Protein AF-A0A3D2R7B2-F1 (afdb_monomer_lite)

Secondary structure (DSSP, 8-state):
-TT----------HHHHHHHHHHH--SSEEE---TT----HHHHHHHHHHHHH---SEEEEEE--EETTEE--SSGGGG-EEEEEEETTTEEE---SSS--EEESS-EEEEEEEE-

Sequence (116 aa):
FKNVSVFTRPFDNFSAQKNFGIDQVVHPWVLFFDPDEEVVPALKQEILQAVARGAHDGYYVRRQLYFMGKKIKYSGFQTDWVIRLGRKSACRYNGNFVHETMDVNGRTGKLKTRLP

pLDDT: mean 91.6, std 7.15, range [64.62, 97.81]

Foldseek 3Di:
DVPDDDDDDDDDADQVVVLVVLVPDPDQKAFDDDPPWDCDPVNVVQVVVCVVVVP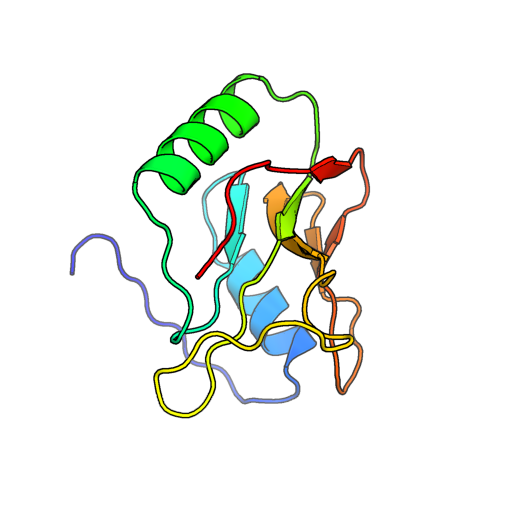KQWEWAFEFDDDPNHTDDDDPNRRDIATRMGGSVFWGFPPDRPPTGIGGNIGYYYDPDHID

Structure (mmCIF, N/CA/C/O backbone):
data_AF-A0A3D2R7B2-F1
#
_entry.id   AF-A0A3D2R7B2-F1
#
loop_
_atom_site.group_PDB
_atom_site.id
_atom_site.type_symbol
_atom_site.label_atom_id
_atom_site.label_alt_id
_atom_site.label_comp_id
_atom_site.label_asym_id
_atom_site.label_entity_id
_atom_site.label_seq_id
_atom_site.pdbx_PDB_ins_code
_atom_site.Cartn_x
_atom_site.Cartn_y
_atom_site.Cartn_z
_atom_site.occupancy
_atom_site.B_iso_or_equiv
_atom_site.auth_seq_id
_atom_site.auth_comp_id
_atom_site.auth_asym_id
_atom_site.auth_atom_id
_atom_site.pdbx_PDB_model_num
ATOM 1 N N . PHE A 1 1 ? -18.527 3.123 -15.564 1.00 78.00 1 PHE A N 1
ATOM 2 C CA . PHE A 1 1 ? -17.565 4.034 -14.908 1.00 78.00 1 PHE A CA 1
ATOM 3 C C . PHE A 1 1 ? -16.338 4.189 -15.799 1.00 78.00 1 PHE A C 1
ATOM 5 O O . PHE A 1 1 ? -15.808 3.175 -16.220 1.00 78.00 1 PHE A O 1
ATOM 12 N N . LYS A 1 2 ? -15.901 5.416 -16.122 1.00 89.94 2 LYS A N 1
ATOM 13 C CA . LYS A 1 2 ? -14.809 5.655 -17.095 1.00 89.94 2 LYS A CA 1
ATOM 14 C C . LYS A 1 2 ? -13.420 5.210 -16.603 1.00 89.94 2 LYS A C 1
ATOM 16 O O . LYS A 1 2 ? -12.583 4.851 -17.416 1.00 89.94 2 LYS A O 1
ATOM 21 N N . ASN A 1 3 ? -13.200 5.213 -15.286 1.00 93.00 3 ASN A N 1
ATOM 22 C CA . ASN A 1 3 ? -11.899 4.933 -14.660 1.00 93.00 3 ASN A CA 1
ATOM 23 C C . ASN A 1 3 ? -11.875 3.585 -13.916 1.00 93.00 3 ASN A C 1
ATOM 25 O O . ASN A 1 3 ? -11.113 3.423 -12.969 1.00 93.00 3 ASN A O 1
ATOM 29 N N . VAL A 1 4 ? -12.759 2.652 -14.279 1.00 94.69 4 VAL A N 1
ATOM 30 C CA . VAL A 1 4 ? -12.858 1.340 -13.627 1.00 94.69 4 VAL A CA 1
ATOM 31 C C . VAL A 1 4 ? -12.618 0.265 -14.670 1.00 94.69 4 VAL A C 1
ATOM 33 O O . VAL A 1 4 ? -13.325 0.212 -15.674 1.00 94.69 4 VAL A O 1
ATOM 36 N N . SER A 1 5 ? -11.656 -0.604 -14.384 1.00 94.88 5 SER A N 1
ATOM 37 C CA . SER A 1 5 ? -11.373 -1.808 -15.158 1.00 94.88 5 SER A CA 1
ATOM 38 C C . SER A 1 5 ? -11.607 -3.023 -14.273 1.00 94.88 5 SER A C 1
ATOM 40 O O . SER A 1 5 ? -11.205 -3.028 -13.110 1.00 94.88 5 SER A O 1
ATOM 42 N N . VAL A 1 6 ? -12.257 -4.047 -14.822 1.00 95.69 6 VAL A N 1
ATOM 43 C CA . VAL A 1 6 ? -12.532 -5.307 -14.124 1.00 95.69 6 VAL A CA 1
ATOM 44 C C . VAL A 1 6 ? -11.759 -6.413 -14.821 1.00 95.69 6 VAL A C 1
ATOM 46 O O . VAL A 1 6 ? -11.835 -6.553 -16.040 1.00 95.69 6 VAL A O 1
ATOM 49 N N . PHE A 1 7 ? -11.031 -7.203 -14.041 1.00 96.00 7 PHE A N 1
ATOM 50 C CA . PHE A 1 7 ? -10.246 -8.327 -14.533 1.00 96.00 7 PHE A CA 1
ATOM 51 C C . PHE A 1 7 ? -10.716 -9.608 -13.858 1.00 96.00 7 PHE A C 1
ATOM 53 O O . PHE A 1 7 ? -10.975 -9.621 -12.656 1.00 96.00 7 PHE A O 1
ATOM 60 N N . THR A 1 8 ? -10.795 -10.687 -14.631 1.00 96.75 8 THR A N 1
ATOM 61 C CA . THR A 1 8 ? -11.142 -12.019 -14.129 1.00 96.75 8 THR A CA 1
ATOM 62 C C . THR A 1 8 ? -9.978 -12.961 -14.385 1.00 96.75 8 THR A C 1
ATOM 64 O O . THR A 1 8 ? -9.395 -12.950 -15.467 1.00 96.75 8 THR A O 1
ATOM 67 N N . ARG A 1 9 ? -9.646 -13.779 -13.389 1.00 95.62 9 ARG A N 1
ATOM 68 C CA . ARG A 1 9 ? -8.674 -14.867 -13.497 1.00 95.62 9 ARG A CA 1
ATOM 69 C C . ARG A 1 9 ? -9.116 -16.033 -12.614 1.00 95.62 9 ARG A C 1
ATOM 71 O O . ARG A 1 9 ? -9.844 -15.793 -11.648 1.00 95.62 9 ARG A O 1
ATOM 78 N N . PRO A 1 10 ? -8.675 -17.267 -12.897 1.00 97.31 10 PRO A N 1
ATOM 79 C CA . PRO A 1 10 ? -8.794 -18.361 -11.944 1.00 97.31 10 PRO A CA 1
ATOM 80 C C . PRO A 1 10 ? -8.143 -17.980 -10.610 1.00 97.31 10 PRO A C 1
ATOM 82 O O . PRO A 1 10 ? -7.026 -17.456 -10.590 1.00 97.31 10 PRO A O 1
ATOM 85 N N . PHE A 1 11 ? -8.852 -18.218 -9.508 1.00 95.06 11 PHE A N 1
ATOM 86 C CA . PHE A 1 11 ? -8.320 -17.972 -8.173 1.00 95.06 11 PHE A CA 1
ATOM 87 C C . PHE A 1 11 ? -7.381 -19.108 -7.764 1.00 95.06 11 PHE A C 1
ATOM 89 O O . PHE A 1 11 ? -7.746 -20.279 -7.831 1.00 95.06 11 PHE A O 1
ATOM 96 N N . ASP A 1 12 ? -6.189 -18.742 -7.313 1.00 92.50 12 ASP A N 1
ATOM 97 C CA . ASP A 1 12 ? -5.181 -19.637 -6.751 1.00 92.50 12 ASP A CA 1
ATOM 98 C C . ASP A 1 12 ? -4.908 -19.295 -5.279 1.00 92.50 12 ASP A C 1
ATOM 100 O O . ASP A 1 12 ? -5.087 -20.140 -4.407 1.00 92.50 12 ASP A O 1
ATOM 104 N N . ASN A 1 13 ? -4.512 -18.056 -4.977 1.00 92.75 13 ASN A N 1
ATOM 105 C CA . ASN A 1 13 ? -4.338 -17.549 -3.618 1.00 92.75 13 ASN A CA 1
ATOM 106 C C . ASN A 1 13 ? -4.453 -16.012 -3.551 1.00 92.75 13 ASN A C 1
ATOM 108 O O . ASN A 1 13 ? -4.382 -15.312 -4.564 1.00 92.75 13 ASN A O 1
ATOM 112 N N . PHE A 1 14 ? -4.599 -15.474 -2.336 1.00 91.94 14 PHE A N 1
ATOM 113 C CA . PHE A 1 14 ? -4.781 -14.036 -2.102 1.00 91.94 14 PHE A CA 1
ATOM 114 C C . PHE A 1 14 ? -3.580 -13.189 -2.541 1.00 91.94 14 PHE A C 1
ATOM 116 O O . PHE A 1 14 ? -3.764 -12.159 -3.192 1.00 91.94 14 PHE A O 1
ATOM 123 N N . SER A 1 15 ? -2.355 -13.633 -2.249 1.00 93.44 15 SER A N 1
ATOM 124 C CA . SER A 1 15 ? -1.130 -12.919 -2.633 1.00 93.44 15 SER A CA 1
ATOM 125 C C . SER A 1 15 ? -0.999 -12.786 -4.152 1.00 93.44 15 SER A C 1
ATOM 127 O O . SER A 1 15 ? -0.767 -11.692 -4.665 1.00 93.44 15 SER A O 1
ATOM 129 N N . ALA A 1 16 ? -1.193 -13.882 -4.8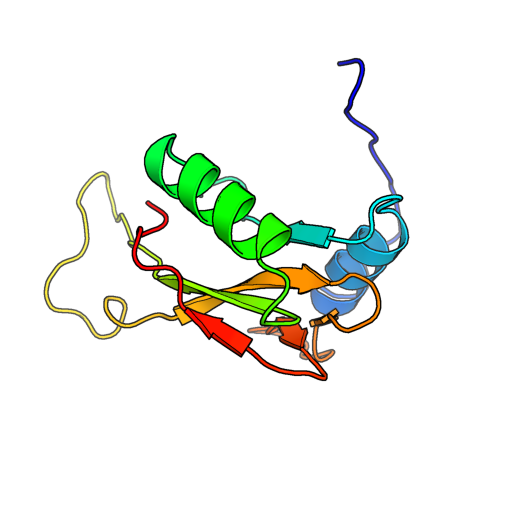86 1.00 94.56 16 ALA A N 1
ATOM 130 C CA . ALA A 1 16 ? -1.155 -13.921 -6.343 1.00 94.56 16 ALA A CA 1
ATOM 131 C C . ALA A 1 16 ? -2.285 -13.084 -6.954 1.00 94.56 16 ALA A C 1
ATOM 133 O O . ALA A 1 16 ? -2.047 -12.345 -7.908 1.00 94.56 16 ALA A O 1
ATOM 134 N N . GLN A 1 17 ? -3.481 -13.111 -6.359 1.00 94.88 17 GLN A N 1
ATOM 135 C CA . GLN A 1 17 ? -4.597 -12.270 -6.789 1.00 94.88 17 GLN A CA 1
ATOM 136 C C . GLN A 1 17 ? -4.275 -10.773 -6.657 1.00 94.88 17 GLN A C 1
ATOM 138 O O . GLN A 1 17 ? -4.522 -10.000 -7.586 1.00 94.88 17 GLN A O 1
ATOM 143 N N . LYS A 1 18 ? -3.696 -10.354 -5.526 1.00 94.69 18 LYS A N 1
ATOM 144 C CA . LYS A 1 18 ? -3.318 -8.953 -5.293 1.00 94.69 18 LYS A CA 1
ATOM 145 C C . LYS A 1 18 ? -2.136 -8.528 -6.165 1.00 94.69 18 LYS A C 1
ATOM 147 O O . LYS A 1 18 ? -2.167 -7.438 -6.733 1.00 94.69 18 LYS A O 1
ATOM 152 N N . ASN A 1 19 ? -1.138 -9.395 -6.340 1.00 95.94 19 ASN A N 1
ATOM 153 C CA . ASN A 1 19 ? -0.005 -9.153 -7.236 1.00 95.94 19 ASN A CA 1
ATOM 154 C C . ASN A 1 19 ? -0.445 -9.023 -8.699 1.00 95.94 19 ASN A C 1
ATOM 156 O O . ASN A 1 19 ? -0.029 -8.083 -9.371 1.00 95.94 19 ASN A O 1
ATOM 160 N N . PHE A 1 20 ? -1.364 -9.873 -9.162 1.00 96.69 20 PHE A N 1
ATOM 161 C CA . PHE A 1 20 ? -1.966 -9.726 -10.485 1.00 96.69 20 PHE A CA 1
ATOM 162 C C . PHE A 1 20 ? -2.642 -8.357 -10.645 1.00 96.69 20 PHE A C 1
ATOM 164 O O . PHE A 1 20 ? -2.453 -7.696 -11.664 1.00 96.69 20 PHE A O 1
ATOM 171 N N . GLY A 1 21 ? -3.380 -7.901 -9.625 1.00 96.06 21 GLY A N 1
ATOM 172 C CA . GLY A 1 21 ? -3.967 -6.560 -9.598 1.00 96.06 21 GLY A CA 1
ATOM 173 C C . GLY A 1 21 ? -2.920 -5.447 -9.701 1.00 96.06 21 GLY A C 1
ATOM 174 O O . GLY A 1 21 ? -3.085 -4.535 -10.509 1.00 96.06 21 GLY A O 1
ATOM 175 N N . ILE A 1 22 ? -1.818 -5.548 -8.947 1.00 96.50 22 ILE A N 1
ATOM 176 C CA . ILE A 1 22 ? -0.677 -4.619 -9.030 1.00 96.50 22 ILE A CA 1
ATOM 177 C C . ILE A 1 22 ? -0.120 -4.565 -10.460 1.00 96.50 22 ILE A C 1
ATOM 179 O O . ILE A 1 22 ? 0.159 -3.477 -10.970 1.00 96.50 22 ILE A O 1
ATOM 183 N N . ASP A 1 23 ? 0.006 -5.709 -11.132 1.00 96.38 23 ASP A N 1
ATOM 184 C CA . ASP A 1 23 ? 0.545 -5.782 -12.492 1.00 96.38 23 ASP A CA 1
ATOM 185 C C . ASP A 1 23 ? -0.335 -5.065 -13.522 1.00 96.38 23 ASP A C 1
ATOM 187 O O . ASP A 1 23 ? 0.206 -4.447 -14.445 1.00 96.38 23 ASP A O 1
ATOM 191 N N . GLN A 1 24 ? -1.656 -5.030 -13.311 1.00 96.62 24 GLN A N 1
ATOM 192 C CA . GLN A 1 24 ? -2.593 -4.299 -14.174 1.00 96.62 24 GLN A CA 1
ATOM 193 C C . GLN A 1 24 ? -2.553 -2.773 -13.985 1.00 96.62 24 GLN A C 1
ATOM 195 O O . GLN A 1 24 ? -3.048 -2.033 -14.836 1.00 96.62 24 GLN A O 1
ATOM 200 N N . VAL A 1 25 ? -1.978 -2.262 -12.890 1.00 95.69 25 VAL A N 1
ATOM 201 C CA . VAL A 1 25 ? -1.940 -0.813 -12.633 1.00 95.69 25 VAL A CA 1
ATOM 202 C C . VAL A 1 25 ? -1.006 -0.125 -13.627 1.00 95.69 25 VAL A C 1
ATOM 204 O O . VAL A 1 25 ? 0.181 -0.421 -13.684 1.00 95.69 25 VAL A O 1
ATOM 207 N N . VAL A 1 26 ? -1.504 0.841 -14.396 1.00 94.69 26 VAL A N 1
ATOM 208 C CA . VAL A 1 26 ? -0.686 1.570 -15.390 1.00 94.69 26 VAL A CA 1
ATOM 209 C C . VAL A 1 26 ? 0.134 2.716 -14.789 1.00 94.69 26 VAL A C 1
ATOM 211 O O . VAL A 1 26 ? 1.028 3.255 -15.437 1.00 94.69 26 VAL A O 1
ATOM 214 N N . HIS A 1 27 ? -0.163 3.102 -13.549 1.00 95.56 27 HIS A N 1
ATOM 215 C CA . HIS A 1 27 ? 0.490 4.214 -12.869 1.00 95.56 27 HIS A CA 1
ATOM 216 C C . HIS A 1 27 ? 1.686 3.762 -12.009 1.00 95.56 27 HIS A C 1
ATOM 218 O O . HIS A 1 27 ? 1.737 2.614 -11.566 1.00 95.56 27 HIS A O 1
ATOM 224 N N . PRO A 1 28 ? 2.643 4.666 -11.712 1.00 96.38 28 PRO A N 1
ATOM 225 C CA . PRO A 1 28 ? 3.817 4.331 -10.901 1.00 96.38 28 PRO A CA 1
ATOM 226 C C . PRO A 1 28 ? 3.499 3.980 -9.446 1.00 96.38 28 PRO A C 1
ATOM 228 O O . PRO A 1 28 ? 4.315 3.352 -8.777 1.00 96.38 28 PRO A O 1
ATOM 231 N N . TRP A 1 29 ? 2.345 4.415 -8.946 1.00 97.25 29 TRP A N 1
ATOM 232 C CA . TRP A 1 29 ? 1.909 4.218 -7.571 1.00 97.25 29 TRP A CA 1
ATOM 233 C C . TRP A 1 29 ? 0.677 3.330 -7.534 1.00 97.25 29 TRP A C 1
ATOM 235 O O . TRP A 1 29 ? -0.264 3.532 -8.301 1.00 97.25 29 TRP A O 1
ATOM 245 N N . VAL A 1 30 ? 0.689 2.381 -6.606 1.00 97.00 30 VAL A N 1
ATOM 246 C CA . VAL A 1 30 ? -0.438 1.512 -6.296 1.00 97.00 30 VAL A CA 1
ATOM 247 C C . VAL A 1 30 ? -0.955 1.864 -4.918 1.00 97.00 30 VAL A C 1
ATOM 249 O O . VAL A 1 30 ? -0.193 1.955 -3.955 1.00 97.00 30 VAL A O 1
ATOM 252 N N . LEU A 1 31 ? -2.265 2.045 -4.854 1.00 95.19 31 LEU A N 1
ATOM 253 C CA . LEU A 1 31 ? -3.017 2.252 -3.636 1.00 95.19 31 LEU A CA 1
ATOM 254 C C . LEU A 1 31 ? -3.982 1.075 -3.500 1.00 95.19 31 LEU A C 1
ATOM 256 O O . LEU A 1 31 ? -4.790 0.842 -4.397 1.00 95.19 31 LEU A O 1
ATOM 260 N N . PHE A 1 32 ? -3.854 0.314 -2.421 1.00 93.88 32 PHE A N 1
ATOM 261 C CA . PHE A 1 32 ? -4.667 -0.865 -2.144 1.00 93.88 32 PHE A CA 1
ATOM 262 C C . PHE A 1 32 ? -5.461 -0.626 -0.867 1.00 93.88 32 PHE A C 1
ATOM 264 O O . PHE A 1 32 ? -4.853 -0.263 0.134 1.00 93.88 32 PHE A O 1
ATOM 271 N N . PHE A 1 33 ? -6.770 -0.866 -0.895 1.00 89.31 33 PHE A N 1
ATOM 272 C CA . PHE A 1 33 ? -7.662 -0.828 0.263 1.00 89.31 33 PHE A CA 1
ATOM 273 C C . PHE A 1 33 ? -8.694 -1.941 0.150 1.00 89.31 33 PHE A C 1
ATOM 275 O O . PHE A 1 33 ? -9.077 -2.317 -0.963 1.00 89.31 33 PHE A O 1
ATOM 282 N N . ASP A 1 34 ? -9.119 -2.455 1.296 1.00 87.88 34 ASP A N 1
ATOM 283 C CA . ASP A 1 34 ? -10.188 -3.443 1.357 1.00 87.88 34 ASP A CA 1
ATOM 284 C C . ASP A 1 34 ? -11.560 -2.755 1.141 1.00 87.88 34 ASP A C 1
ATOM 286 O O . ASP A 1 34 ? -11.680 -1.542 1.335 1.00 87.88 34 ASP A O 1
ATOM 290 N N . PRO A 1 35 ? -12.604 -3.471 0.675 1.00 87.19 35 PRO A N 1
ATOM 291 C CA . PRO A 1 35 ? -13.898 -2.860 0.335 1.00 87.19 35 PRO A CA 1
ATOM 292 C C . PRO A 1 35 ? -14.631 -2.183 1.504 1.00 87.19 35 PRO A C 1
ATOM 294 O O . PRO A 1 35 ? -15.573 -1.428 1.277 1.00 87.19 35 PRO A O 1
ATOM 297 N N . ASP A 1 36 ? -14.235 -2.490 2.735 1.00 86.62 36 ASP A N 1
ATOM 298 C CA . ASP A 1 36 ? -14.738 -1.926 3.984 1.00 86.62 36 ASP A CA 1
ATOM 299 C C . ASP A 1 36 ? -13.887 -0.758 4.521 1.00 86.62 36 ASP A C 1
ATOM 301 O O . ASP A 1 36 ? -14.227 -0.194 5.558 1.00 86.62 36 ASP A O 1
ATOM 305 N N . GLU A 1 37 ? -12.825 -0.357 3.814 1.00 90.06 37 GLU A N 1
ATOM 306 C CA . GLU A 1 37 ? -11.950 0.767 4.169 1.00 90.06 37 GLU A CA 1
ATOM 307 C C . GLU A 1 37 ? -12.262 2.019 3.316 1.00 90.06 37 GLU A C 1
ATOM 309 O O . GLU A 1 37 ? -12.538 1.931 2.117 1.00 90.06 37 GLU A O 1
ATOM 314 N N . GLU A 1 38 ? -12.156 3.223 3.900 1.00 90.75 38 GLU A N 1
ATOM 315 C CA . GLU A 1 38 ? -12.449 4.487 3.193 1.00 90.75 38 GLU A CA 1
ATOM 316 C C . GLU A 1 38 ? -11.279 5.486 3.202 1.00 90.75 38 GLU A C 1
ATOM 318 O O . GLU A 1 38 ? -10.765 5.895 4.245 1.00 90.75 38 GLU A O 1
ATOM 323 N N . VAL A 1 39 ? -10.910 6.005 2.025 1.00 93.19 39 VAL A N 1
ATOM 324 C CA . VAL A 1 39 ? -9.933 7.102 1.914 1.00 93.19 39 VAL A CA 1
ATOM 325 C C . VAL A 1 39 ? -10.589 8.448 2.206 1.00 93.19 39 VAL A C 1
ATOM 327 O O . VAL A 1 39 ? -11.015 9.170 1.303 1.00 93.19 39 VAL A O 1
ATOM 330 N N . VAL A 1 40 ? -10.602 8.824 3.482 1.00 95.06 40 VAL A N 1
ATOM 331 C CA . VAL A 1 40 ? -11.127 10.124 3.918 1.00 95.06 40 VAL A CA 1
ATOM 332 C C . VAL A 1 40 ? -10.387 11.302 3.257 1.00 95.06 40 VAL A C 1
ATOM 334 O O . VAL A 1 40 ? -9.190 11.195 2.961 1.00 95.06 40 VAL A O 1
ATOM 337 N N . PRO A 1 41 ? -11.034 12.473 3.074 1.00 96.75 41 PRO A N 1
ATOM 338 C CA . PRO A 1 41 ? -10.428 13.618 2.387 1.00 96.75 41 PRO A CA 1
ATOM 339 C C . PRO A 1 41 ? -9.061 14.045 2.940 1.00 96.75 41 PRO A C 1
ATOM 341 O O . PRO A 1 41 ? -8.161 14.374 2.168 1.00 96.75 41 PRO A O 1
ATOM 344 N N . ALA A 1 42 ? -8.876 13.987 4.263 1.00 96.69 42 ALA A N 1
ATOM 345 C CA . ALA A 1 42 ? -7.596 14.290 4.903 1.00 96.69 42 ALA A CA 1
ATOM 346 C C . ALA A 1 42 ? -6.488 13.297 4.500 1.00 96.69 42 ALA A C 1
ATOM 348 O O . ALA A 1 42 ? -5.380 13.714 4.166 1.00 96.69 42 ALA A O 1
ATOM 349 N N . LEU A 1 43 ? -6.805 11.998 4.450 1.00 96.19 43 LEU A N 1
ATOM 350 C CA . LEU A 1 43 ? -5.865 10.951 4.047 1.00 96.19 43 LEU A CA 1
ATOM 351 C C . LEU A 1 43 ? -5.508 11.087 2.565 1.00 96.19 43 LEU A C 1
ATOM 353 O O . LEU A 1 43 ? -4.343 10.960 2.200 1.00 96.19 43 LEU A O 1
ATOM 357 N N . LYS A 1 44 ? -6.484 11.424 1.713 1.00 96.62 44 LYS A N 1
ATOM 358 C CA . LYS A 1 44 ? -6.243 11.718 0.295 1.00 96.62 44 LYS A CA 1
ATOM 359 C C . LYS A 1 44 ? -5.220 12.843 0.114 1.00 96.62 44 LYS A C 1
ATOM 361 O O . LYS A 1 44 ? -4.280 12.683 -0.660 1.00 96.62 44 LYS A O 1
ATOM 366 N N . GLN A 1 45 ? -5.397 13.971 0.805 1.00 97.81 45 GLN A N 1
ATOM 367 C CA . GLN A 1 45 ? -4.464 15.101 0.709 1.00 97.81 45 GLN A CA 1
ATOM 368 C C . GLN A 1 45 ? -3.061 14.709 1.173 1.00 97.81 45 GLN A C 1
ATOM 370 O O . GLN A 1 45 ? -2.075 15.028 0.510 1.00 97.81 45 GLN A O 1
ATOM 375 N N . GLU A 1 46 ? -2.974 13.960 2.270 1.00 97.50 46 GLU A N 1
ATOM 376 C CA . GLU A 1 46 ? -1.700 13.476 2.788 1.00 97.50 46 GLU A CA 1
ATOM 377 C C . GLU A 1 46 ? -0.994 12.521 1.810 1.00 97.50 46 GLU A C 1
ATOM 379 O O . GLU A 1 46 ? 0.206 12.662 1.577 1.00 97.50 46 GLU A O 1
ATOM 384 N N . ILE A 1 47 ? -1.732 11.601 1.177 1.00 97.00 47 ILE A N 1
ATOM 385 C CA . ILE A 1 47 ? -1.206 10.702 0.137 1.00 97.00 47 ILE A CA 1
ATOM 386 C C . ILE A 1 47 ? -0.637 11.504 -1.035 1.00 97.00 47 ILE A C 1
ATOM 388 O O . ILE A 1 47 ? 0.487 11.248 -1.463 1.00 97.00 47 ILE A O 1
ATOM 392 N N . LEU A 1 48 ? -1.383 12.490 -1.543 1.00 97.38 48 LEU A N 1
ATOM 393 C CA . LEU A 1 48 ? -0.939 13.306 -2.676 1.00 97.38 48 LEU A CA 1
ATOM 394 C C . LEU A 1 48 ? 0.349 14.075 -2.350 1.00 97.38 48 LEU A C 1
ATOM 396 O O . LEU A 1 48 ? 1.274 14.092 -3.160 1.00 97.38 48 LEU A O 1
ATOM 400 N N . GLN A 1 49 ? 0.446 14.650 -1.149 1.00 97.31 49 GLN A N 1
ATOM 401 C CA . GLN A 1 49 ? 1.658 15.333 -0.684 1.00 97.31 49 GLN A CA 1
ATOM 402 C C . GLN A 1 49 ? 2.842 14.370 -0.527 1.00 97.31 49 GLN A C 1
ATOM 404 O O . GLN A 1 49 ? 3.963 14.692 -0.925 1.00 97.31 49 GLN A O 1
ATOM 409 N N . ALA A 1 50 ? 2.605 13.182 0.032 1.00 96.38 50 ALA A N 1
ATOM 410 C CA . ALA A 1 50 ? 3.629 12.161 0.222 1.00 96.38 50 ALA A CA 1
ATOM 411 C C . ALA A 1 50 ? 4.206 11.682 -1.121 1.00 96.38 50 ALA A C 1
ATOM 413 O O . ALA A 1 50 ? 5.426 11.661 -1.298 1.00 96.38 50 ALA A O 1
ATOM 414 N N . VAL A 1 51 ? 3.327 11.391 -2.085 1.00 96.25 51 VAL A N 1
ATOM 415 C CA . VAL A 1 51 ? 3.696 11.004 -3.452 1.00 96.25 51 VAL A CA 1
ATOM 416 C C . VAL A 1 51 ? 4.482 12.113 -4.150 1.00 96.25 51 VAL A C 1
ATOM 418 O O . VAL A 1 51 ? 5.524 11.830 -4.738 1.00 96.25 51 VAL A O 1
ATOM 421 N N . ALA A 1 52 ? 4.029 13.368 -4.051 1.00 96.06 52 ALA A N 1
ATOM 422 C CA . ALA A 1 52 ? 4.707 14.512 -4.663 1.00 96.06 52 ALA A CA 1
ATOM 423 C C . ALA A 1 52 ? 6.107 14.753 -4.075 1.00 96.06 52 ALA A C 1
ATOM 425 O O . ALA A 1 52 ? 7.032 15.102 -4.803 1.00 96.06 52 ALA A O 1
ATOM 426 N N . ARG A 1 53 ? 6.285 14.529 -2.765 1.00 95.38 53 ARG A N 1
ATOM 427 C CA . ARG A 1 53 ? 7.592 14.645 -2.105 1.00 95.38 53 ARG A CA 1
ATOM 428 C C . ARG A 1 53 ? 8.573 13.558 -2.554 1.00 95.38 53 ARG A C 1
ATOM 430 O O . ARG A 1 53 ? 9.775 13.802 -2.557 1.00 95.38 53 ARG A O 1
ATOM 437 N N . GLY A 1 54 ? 8.084 12.355 -2.863 1.00 91.88 54 GLY A N 1
ATOM 438 C CA . GLY A 1 54 ? 8.895 11.264 -3.416 1.00 91.88 54 GLY A CA 1
ATOM 439 C C . GLY A 1 54 ? 10.012 10.741 -2.501 1.00 91.88 54 GLY A C 1
ATOM 440 O O . GLY A 1 54 ? 10.960 10.142 -2.994 1.00 91.88 54 GLY A O 1
ATOM 441 N N . ALA A 1 55 ? 9.922 10.965 -1.184 1.00 93.56 55 ALA A N 1
ATOM 442 C CA . ALA A 1 55 ? 10.975 10.604 -0.224 1.00 93.56 55 ALA A CA 1
ATOM 443 C C . ALA A 1 55 ? 11.031 9.103 0.127 1.00 93.56 55 ALA A C 1
ATOM 445 O O . ALA A 1 55 ? 12.035 8.631 0.666 1.00 93.56 55 ALA A O 1
ATOM 446 N N . HIS A 1 56 ? 9.947 8.377 -0.145 1.00 97.31 56 HIS A N 1
ATOM 447 C CA . HIS A 1 56 ? 9.784 6.960 0.164 1.00 97.31 56 HIS A CA 1
ATOM 448 C C . HIS A 1 56 ? 9.212 6.219 -1.051 1.00 97.31 56 HIS A C 1
ATOM 450 O O . HIS A 1 56 ? 8.658 6.833 -1.963 1.00 97.31 56 HIS A O 1
ATOM 456 N N . ASP A 1 57 ? 9.329 4.898 -1.035 1.00 97.56 57 ASP A N 1
ATOM 457 C CA . ASP A 1 57 ? 8.817 3.961 -2.036 1.00 97.56 57 ASP A CA 1
ATOM 458 C C . ASP A 1 57 ? 7.530 3.270 -1.572 1.00 97.56 57 ASP A C 1
ATOM 460 O O . ASP A 1 57 ? 6.838 2.635 -2.364 1.00 97.56 57 ASP A O 1
ATOM 464 N N . GLY A 1 58 ? 7.172 3.424 -0.297 1.00 97.38 58 GLY A N 1
ATOM 465 C CA . GLY A 1 58 ? 5.909 2.956 0.254 1.00 97.38 58 GLY A CA 1
ATOM 466 C C . GLY A 1 58 ? 5.558 3.628 1.570 1.00 97.38 58 GLY A C 1
ATOM 467 O O . GLY A 1 58 ? 6.409 4.223 2.234 1.00 97.38 58 GLY A O 1
ATOM 468 N N . TYR A 1 59 ? 4.287 3.554 1.943 1.00 97.31 59 TYR A N 1
ATOM 469 C CA . TYR A 1 59 ? 3.765 4.218 3.124 1.00 97.31 59 TYR A CA 1
ATOM 470 C C . TYR A 1 59 ? 2.830 3.309 3.910 1.00 97.31 59 TYR A C 1
ATOM 472 O O . TYR A 1 59 ? 1.853 2.765 3.385 1.00 97.31 59 TYR A O 1
ATOM 480 N N . TYR A 1 60 ? 3.119 3.212 5.203 1.00 96.19 60 TYR A N 1
ATOM 481 C CA . TYR A 1 60 ? 2.216 2.628 6.173 1.00 96.19 60 TYR A CA 1
ATOM 482 C C . TYR A 1 60 ? 1.072 3.588 6.479 1.00 96.19 60 TYR A C 1
ATOM 484 O O . TYR A 1 60 ? 1.284 4.779 6.725 1.00 96.19 60 TYR A O 1
ATOM 492 N N . VAL A 1 61 ? -0.129 3.032 6.553 1.00 94.50 61 VAL A N 1
ATOM 493 C CA . VAL A 1 61 ? -1.335 3.703 7.021 1.00 94.50 61 VAL A CA 1
ATOM 494 C C . VAL A 1 61 ? -1.850 2.941 8.231 1.00 94.50 61 VAL A C 1
ATOM 496 O O . VAL A 1 61 ? -1.819 1.710 8.277 1.00 94.50 61 VAL A O 1
ATOM 499 N N . ARG A 1 62 ? -2.270 3.681 9.254 1.00 91.81 62 ARG A N 1
ATOM 500 C CA . ARG A 1 62 ? -2.778 3.089 10.489 1.00 91.81 62 ARG A CA 1
ATOM 501 C C . ARG A 1 62 ? -4.274 2.848 10.369 1.00 91.81 62 ARG A C 1
ATOM 503 O O . ARG A 1 62 ? -5.024 3.819 10.232 1.00 91.81 62 ARG A O 1
ATOM 510 N N . ARG A 1 63 ? -4.689 1.588 10.485 1.00 89.38 63 ARG A N 1
ATOM 511 C CA . ARG A 1 63 ? -6.100 1.188 10.426 1.00 89.38 63 ARG A CA 1
ATOM 512 C C . ARG A 1 63 ? -6.855 1.599 11.687 1.00 89.38 63 ARG A C 1
ATOM 514 O O . ARG A 1 63 ? -6.278 1.769 12.771 1.00 89.38 63 ARG A O 1
ATOM 521 N N . GLN A 1 64 ? -8.154 1.791 11.545 1.00 88.75 64 GLN A N 1
ATOM 522 C CA . GLN A 1 64 ? -9.110 1.795 12.638 1.00 88.75 64 GLN A CA 1
ATOM 523 C C . GLN A 1 64 ? -10.009 0.590 12.426 1.00 88.75 64 GLN A C 1
ATOM 525 O O . GLN A 1 64 ? -10.481 0.365 11.326 1.00 88.75 64 GLN A O 1
ATOM 530 N N . LEU A 1 65 ? -10.230 -0.195 13.475 1.00 87.06 65 LEU A N 1
ATOM 531 C CA . LEU A 1 65 ? -11.187 -1.286 13.393 1.00 87.06 65 LEU A CA 1
ATOM 532 C C . LEU A 1 65 ? -12.516 -0.844 13.988 1.00 87.06 65 LEU A C 1
ATOM 534 O O . LEU A 1 65 ? -12.575 -0.317 15.109 1.00 87.06 65 LEU A O 1
ATOM 538 N N . TYR A 1 66 ? -13.575 -1.126 13.244 1.00 86.75 66 TYR A N 1
ATOM 539 C CA . TYR A 1 66 ? -14.952 -0.973 13.670 1.00 86.75 66 TYR A CA 1
ATOM 540 C C . TYR A 1 66 ? -15.589 -2.353 13.788 1.00 86.75 66 TYR A C 1
ATOM 542 O O . TYR A 1 66 ? -15.507 -3.175 12.885 1.00 86.75 66 TYR A O 1
ATOM 550 N N . PHE A 1 67 ? -16.239 -2.609 14.918 1.00 85.94 67 PHE A N 1
ATOM 551 C CA . PHE A 1 67 ? -17.010 -3.823 15.145 1.00 85.94 67 PHE A CA 1
ATOM 552 C C . PHE A 1 67 ? -18.411 -3.434 15.597 1.00 85.94 67 PHE A C 1
ATOM 554 O O . PHE A 1 67 ? -18.573 -2.658 16.540 1.00 85.94 67 PHE A O 1
ATOM 561 N N . MET A 1 68 ? -19.425 -3.925 14.880 1.00 88.38 68 MET A N 1
ATOM 562 C CA . MET A 1 68 ? -20.837 -3.592 15.114 1.00 88.38 68 MET A CA 1
ATOM 563 C C . MET A 1 68 ? -21.087 -2.071 15.209 1.00 88.38 68 MET A C 1
ATOM 565 O O . MET A 1 68 ? -21.736 -1.584 16.134 1.00 88.38 68 MET A O 1
ATOM 569 N N . GLY A 1 69 ? -20.501 -1.300 14.283 1.00 85.38 69 GLY A N 1
ATOM 570 C CA . GLY A 1 69 ? -20.639 0.163 14.221 1.00 85.38 69 GLY A CA 1
ATOM 571 C C . GLY A 1 69 ? -19.882 0.935 15.309 1.00 85.38 69 GLY A C 1
ATOM 572 O O . GLY A 1 69 ? -19.927 2.164 15.342 1.00 85.38 69 GLY A O 1
ATOM 573 N N . LYS A 1 70 ? -19.158 0.249 16.199 1.00 87.94 70 LYS A N 1
ATOM 574 C CA . LYS A 1 70 ? -18.360 0.877 17.251 1.00 87.94 70 LYS A CA 1
ATOM 575 C C . LYS A 1 70 ? -16.883 0.713 16.958 1.00 87.94 70 LYS A C 1
ATOM 577 O O . LYS A 1 70 ? -16.390 -0.384 16.710 1.00 87.94 70 LYS A O 1
ATOM 582 N N . LYS A 1 71 ? -16.156 1.821 17.058 1.00 87.69 71 LYS A N 1
ATOM 583 C CA . LYS A 1 71 ? -14.698 1.797 17.019 1.00 87.69 71 LYS A CA 1
ATOM 584 C C . LYS A 1 71 ? -14.169 0.988 18.197 1.00 87.69 71 LYS A C 1
ATOM 586 O O . LYS A 1 71 ? -14.462 1.323 19.348 1.00 87.69 71 LYS A O 1
ATOM 591 N N . ILE A 1 72 ? -13.341 -0.010 17.914 1.00 86.75 72 ILE A N 1
ATOM 592 C CA . ILE A 1 72 ? -12.640 -0.753 18.957 1.00 86.75 72 ILE A CA 1
ATOM 593 C C . ILE A 1 72 ? -11.570 0.161 19.562 1.00 86.75 72 ILE A C 1
ATOM 595 O O . ILE A 1 72 ? -10.705 0.701 18.867 1.00 86.75 72 ILE A O 1
ATOM 599 N N . LYS A 1 73 ? -11.642 0.346 20.880 1.00 80.56 73 LYS A N 1
ATOM 600 C CA . LYS A 1 73 ? -10.678 1.100 21.685 1.00 80.56 73 LYS A CA 1
ATOM 601 C C . LYS A 1 73 ? -10.109 0.148 22.740 1.00 80.56 73 LYS A C 1
ATOM 603 O O . LYS A 1 73 ? -10.836 -0.692 23.254 1.00 80.56 73 LYS A O 1
ATOM 608 N N . TYR A 1 74 ? -8.827 0.284 23.053 1.00 79.25 74 TYR A N 1
ATOM 609 C CA . TYR A 1 74 ? -8.094 -0.504 24.061 1.00 79.25 74 TYR A CA 1
ATOM 610 C C . TYR A 1 74 ? -7.910 -2.012 23.760 1.00 79.25 74 TYR A C 1
ATOM 612 O O . TYR A 1 74 ? -7.861 -2.822 24.674 1.00 79.25 74 TYR A O 1
ATOM 620 N N . SER A 1 75 ? -7.740 -2.393 22.486 1.00 74.69 75 SER A N 1
ATOM 621 C CA . SER A 1 75 ? -7.306 -3.734 22.047 1.00 74.69 75 SER A CA 1
ATOM 622 C C . SER A 1 75 ? -5.927 -3.726 21.361 1.00 74.69 75 SER A C 1
ATOM 624 O O . SER A 1 75 ? -5.424 -2.665 20.971 1.00 74.69 75 SER A O 1
ATOM 626 N N . GLY A 1 76 ? -5.344 -4.912 21.139 1.00 71.00 76 GLY A N 1
ATOM 627 C CA . GLY A 1 76 ? -4.116 -5.088 20.344 1.00 71.00 76 GLY A CA 1
ATOM 628 C C . GLY A 1 76 ? -4.243 -4.654 18.875 1.00 71.00 76 GLY A C 1
ATOM 629 O O . GLY A 1 76 ? -3.241 -4.399 18.217 1.00 71.00 76 GLY A O 1
ATOM 630 N N . PHE A 1 77 ? -5.467 -4.470 18.373 1.00 65.06 77 PHE A N 1
ATOM 631 C CA . PHE A 1 77 ? -5.735 -4.066 16.989 1.00 65.06 77 PHE A CA 1
ATOM 632 C C . PHE A 1 77 ? -5.580 -2.555 16.731 1.00 65.06 77 PHE A C 1
ATOM 634 O O . PHE A 1 77 ? -5.726 -2.087 15.608 1.00 65.06 77 PHE A O 1
ATOM 641 N N . GLN A 1 78 ? -5.292 -1.743 17.751 1.00 64.62 78 GLN A N 1
ATOM 642 C CA . GLN A 1 78 ? -5.256 -0.277 17.603 1.00 64.62 78 GLN A CA 1
ATOM 643 C C . GLN A 1 78 ? -3.936 0.293 17.066 1.00 64.62 78 GLN A C 1
ATOM 645 O O . GLN A 1 78 ? -3.869 1.476 16.694 1.00 64.62 78 GLN A O 1
ATOM 650 N N . THR A 1 79 ? -2.880 -0.517 17.099 1.00 73.19 79 THR A N 1
ATOM 651 C CA . THR A 1 79 ? -1.514 -0.170 16.675 1.00 73.19 79 THR A CA 1
ATOM 652 C C . THR A 1 79 ? -1.166 -0.770 15.323 1.00 73.19 79 THR A C 1
ATOM 654 O O . THR A 1 79 ? 0.006 -0.851 14.968 1.00 73.19 79 THR A O 1
ATOM 657 N N . ASP A 1 80 ? -2.181 -1.189 14.581 1.00 85.00 80 ASP A N 1
ATOM 658 C CA . ASP A 1 80 ? -2.021 -1.932 13.351 1.00 85.00 80 ASP A CA 1
ATOM 659 C C . ASP A 1 80 ? -1.646 -1.008 12.184 1.00 85.00 80 ASP A C 1
ATOM 661 O O . ASP A 1 80 ? -2.390 -0.095 11.797 1.00 85.00 80 ASP A O 1
ATOM 665 N N . TRP A 1 81 ? -0.432 -1.214 11.680 1.00 90.94 81 TRP A N 1
ATOM 666 C CA . TRP A 1 81 ? 0.165 -0.468 10.583 1.00 90.94 81 TRP A CA 1
ATOM 667 C C . TRP A 1 81 ? 0.314 -1.394 9.391 1.00 90.94 81 TRP A C 1
ATOM 669 O O . TRP A 1 81 ? 1.019 -2.396 9.462 1.00 90.94 81 TRP A O 1
ATOM 679 N N . VAL A 1 82 ? -0.272 -0.996 8.270 1.00 92.19 82 VAL A N 1
ATOM 680 C CA . VAL A 1 82 ? -0.202 -1.754 7.022 1.00 92.19 82 VAL A CA 1
ATOM 681 C C . VAL A 1 82 ? 0.251 -0.865 5.887 1.00 92.19 82 VAL A C 1
ATOM 683 O O . VAL A 1 82 ? -0.127 0.305 5.809 1.00 92.19 82 VAL A O 1
ATOM 686 N N . ILE A 1 83 ? 1.067 -1.416 4.994 1.00 95.06 83 ILE A N 1
ATOM 687 C CA . ILE A 1 83 ? 1.395 -0.736 3.747 1.00 95.06 83 ILE A CA 1
ATOM 688 C C . ILE A 1 83 ? 0.152 -0.774 2.859 1.00 95.06 83 ILE A C 1
ATOM 690 O O . ILE A 1 83 ? -0.372 -1.840 2.536 1.00 95.06 83 ILE A O 1
ATOM 694 N N . ARG A 1 84 ? -0.344 0.414 2.511 1.00 94.94 84 ARG A N 1
ATOM 695 C CA . ARG A 1 84 ? -1.507 0.604 1.626 1.00 94.94 84 ARG A CA 1
ATOM 696 C C . ARG A 1 84 ? -1.138 1.365 0.356 1.00 94.94 84 ARG A C 1
ATOM 698 O O . ARG A 1 84 ? -1.835 1.260 -0.643 1.00 94.94 84 ARG A O 1
ATOM 705 N N . LEU A 1 85 ? -0.024 2.097 0.377 1.00 96.50 85 LEU A N 1
ATOM 706 C CA . LEU A 1 85 ? 0.509 2.843 -0.758 1.00 96.50 85 LEU A CA 1
ATOM 707 C C . LEU A 1 85 ? 1.942 2.385 -1.033 1.00 96.50 85 LEU A C 1
ATOM 709 O O . LEU A 1 85 ? 2.777 2.420 -0.130 1.00 96.50 85 LEU A O 1
ATOM 713 N N . GLY A 1 86 ? 2.243 2.015 -2.274 1.00 97.06 86 GLY A N 1
ATOM 714 C CA . GLY A 1 86 ? 3.581 1.597 -2.692 1.00 97.06 86 GLY A CA 1
ATOM 715 C C . GLY A 1 86 ? 3.862 1.926 -4.153 1.00 97.06 86 GLY A C 1
ATOM 716 O O . GLY A 1 86 ? 2.945 1.990 -4.972 1.00 97.06 86 GLY A O 1
ATOM 717 N N . ARG A 1 87 ? 5.130 2.143 -4.503 1.00 96.88 87 ARG A N 1
ATOM 718 C CA . ARG A 1 87 ? 5.553 2.230 -5.904 1.00 96.88 87 ARG A CA 1
ATOM 719 C C . ARG A 1 87 ? 5.391 0.864 -6.553 1.00 96.88 87 ARG A C 1
ATOM 721 O O . ARG A 1 87 ? 5.933 -0.113 -6.047 1.00 96.88 87 ARG A O 1
ATOM 728 N N . LYS A 1 88 ? 4.736 0.802 -7.715 1.00 96.69 88 LYS A N 1
ATOM 729 C CA . LYS A 1 88 ? 4.489 -0.439 -8.471 1.00 96.69 88 LYS A CA 1
ATOM 730 C C . LYS A 1 88 ? 5.765 -1.258 -8.700 1.00 96.69 88 LYS A C 1
ATOM 732 O O . LYS A 1 88 ? 5.721 -2.483 -8.654 1.00 96.69 88 LYS A O 1
ATOM 737 N N . SER A 1 89 ? 6.891 -0.584 -8.948 1.00 96.19 89 SER A N 1
ATOM 738 C CA . SER A 1 89 ? 8.199 -1.211 -9.186 1.00 96.19 89 SER A CA 1
ATOM 739 C C . SER A 1 89 ? 8.866 -1.768 -7.927 1.00 96.19 89 SER A C 1
ATOM 741 O O . SER A 1 89 ? 9.837 -2.506 -8.042 1.00 96.19 89 SER A O 1
ATOM 743 N N . ALA A 1 90 ? 8.388 -1.387 -6.743 1.00 95.31 90 ALA A N 1
ATOM 744 C CA . ALA A 1 90 ? 8.995 -1.722 -5.461 1.00 95.31 90 ALA A CA 1
ATOM 745 C C . ALA A 1 90 ? 8.051 -2.493 -4.529 1.00 95.31 90 ALA A C 1
ATOM 747 O O . ALA A 1 90 ? 8.529 -3.017 -3.530 1.00 95.31 90 ALA A O 1
ATOM 748 N N . CYS A 1 91 ? 6.745 -2.570 -4.819 1.00 96.12 91 CYS A N 1
ATOM 749 C CA . CYS A 1 91 ? 5.768 -3.234 -3.958 1.00 96.12 91 CYS A CA 1
ATOM 750 C C . CYS A 1 91 ? 5.271 -4.572 -4.518 1.00 96.12 91 CYS A C 1
ATOM 752 O O . CYS A 1 91 ? 4.895 -4.679 -5.691 1.00 96.12 91 CYS A O 1
ATOM 754 N N . ARG A 1 92 ? 5.237 -5.595 -3.658 1.00 96.38 92 ARG A N 1
ATOM 755 C CA . ARG A 1 92 ? 4.656 -6.917 -3.934 1.00 96.38 92 ARG A CA 1
ATOM 756 C C . ARG A 1 92 ? 4.116 -7.537 -2.652 1.00 96.38 92 ARG A C 1
ATOM 758 O O . ARG A 1 92 ? 4.653 -7.303 -1.579 1.00 96.38 92 ARG A O 1
ATOM 765 N N . TYR A 1 93 ? 3.066 -8.340 -2.764 1.00 94.69 93 TYR A N 1
ATOM 766 C CA . TYR A 1 93 ? 2.622 -9.200 -1.672 1.00 94.69 93 TYR A CA 1
ATOM 767 C C . TYR A 1 93 ? 3.547 -10.407 -1.537 1.00 94.69 93 TYR A C 1
ATOM 769 O O . TYR A 1 93 ? 3.915 -11.015 -2.545 1.00 94.69 93 TYR A O 1
ATOM 777 N N . ASN A 1 94 ? 3.889 -10.738 -0.294 1.00 89.12 94 ASN A N 1
ATOM 778 C CA . ASN A 1 94 ? 4.952 -11.674 0.087 1.00 89.12 94 ASN A CA 1
ATOM 779 C C . ASN A 1 94 ? 4.709 -13.159 -0.245 1.00 89.12 94 ASN A C 1
ATOM 781 O O . ASN A 1 94 ? 5.570 -13.993 0.019 1.00 89.12 94 ASN A O 1
ATOM 785 N N . GLY A 1 95 ? 3.565 -13.509 -0.838 1.00 85.62 95 GLY A N 1
ATOM 786 C CA . GLY A 1 95 ? 3.279 -14.884 -1.252 1.00 85.62 95 GLY A CA 1
ATOM 787 C C . GLY A 1 95 ? 2.770 -15.782 -0.125 1.00 85.62 95 GLY A C 1
ATOM 788 O O . GLY A 1 95 ? 2.559 -16.970 -0.359 1.00 85.62 95 GLY A O 1
ATOM 789 N N . ASN A 1 96 ? 2.529 -15.241 1.074 1.00 82.50 96 ASN A N 1
ATOM 790 C CA . ASN A 1 96 ? 1.910 -16.002 2.153 1.00 82.50 96 ASN A CA 1
ATOM 791 C C . ASN A 1 96 ? 0.507 -16.476 1.741 1.00 82.50 96 ASN A C 1
ATOM 793 O O . ASN A 1 96 ? -0.253 -15.743 1.099 1.00 82.50 96 ASN A O 1
ATOM 797 N N . PHE A 1 97 ? 0.155 -17.699 2.150 1.00 73.19 97 PHE A N 1
ATOM 798 C CA . PHE A 1 97 ? -1.174 -18.271 1.910 1.00 73.19 97 PHE A CA 1
ATOM 799 C C . PHE A 1 97 ? -2.274 -17.567 2.719 1.00 73.19 97 PHE A C 1
ATOM 801 O O . PHE A 1 97 ? -3.414 -17.503 2.265 1.00 73.19 97 PHE A O 1
ATOM 808 N N . VAL A 1 98 ? -1.929 -17.041 3.901 1.00 72.06 98 VAL A N 1
ATOM 809 C CA . VAL A 1 98 ? -2.808 -16.279 4.802 1.00 72.06 98 VAL A CA 1
ATOM 810 C C . VAL A 1 98 ? -2.029 -15.138 5.460 1.00 72.06 98 VAL A C 1
ATOM 812 O O . VAL A 1 98 ? -0.823 -15.265 5.675 1.00 72.06 98 VAL A O 1
ATOM 815 N N . HIS A 1 99 ? -2.722 -14.054 5.822 1.00 76.00 99 HIS A N 1
ATOM 816 C CA . HIS A 1 99 ? -2.120 -12.846 6.409 1.00 76.00 99 HIS A CA 1
ATOM 817 C C . HIS A 1 99 ? -1.007 -12.255 5.530 1.00 76.00 99 HIS A C 1
ATOM 819 O O . HIS A 1 99 ? 0.067 -11.889 6.011 1.00 76.00 99 HIS A O 1
ATOM 825 N N . GLU A 1 100 ? -1.246 -12.196 4.223 1.00 81.88 100 GLU A N 1
ATOM 826 C CA . GLU A 1 100 ? -0.311 -11.619 3.274 1.00 81.88 100 GLU A CA 1
ATOM 827 C C . GLU A 1 100 ? -0.075 -10.133 3.552 1.00 81.88 100 GLU A C 1
ATOM 829 O O . GLU A 1 100 ? -1.004 -9.346 3.762 1.00 81.88 100 GLU A O 1
ATOM 834 N N . THR A 1 101 ? 1.193 -9.737 3.527 1.00 87.19 101 THR A N 1
ATOM 835 C CA . THR A 1 101 ? 1.602 -8.342 3.674 1.00 87.19 101 THR A CA 1
ATOM 836 C C . THR A 1 101 ? 2.153 -7.834 2.358 1.00 87.19 101 THR A C 1
ATOM 838 O O . THR A 1 101 ? 2.770 -8.580 1.597 1.00 87.19 101 THR A O 1
ATOM 841 N N . MET A 1 102 ? 1.900 -6.555 2.076 1.00 93.12 102 MET A N 1
ATOM 842 C CA . MET A 1 102 ? 2.584 -5.862 0.994 1.00 93.12 102 MET A CA 1
ATOM 843 C C . MET A 1 102 ? 3.971 -5.477 1.492 1.00 93.12 102 MET A C 1
ATOM 845 O O . MET A 1 102 ? 4.095 -4.635 2.381 1.00 93.12 102 MET A O 1
ATOM 849 N N . ASP A 1 103 ? 4.989 -6.069 0.891 1.00 94.56 103 ASP A N 1
ATOM 850 C CA . ASP A 1 103 ? 6.380 -5.731 1.120 1.00 94.56 103 ASP A CA 1
ATOM 851 C C . ASP A 1 103 ? 6.805 -4.648 0.129 1.00 94.56 103 ASP A C 1
ATOM 853 O O . ASP A 1 103 ?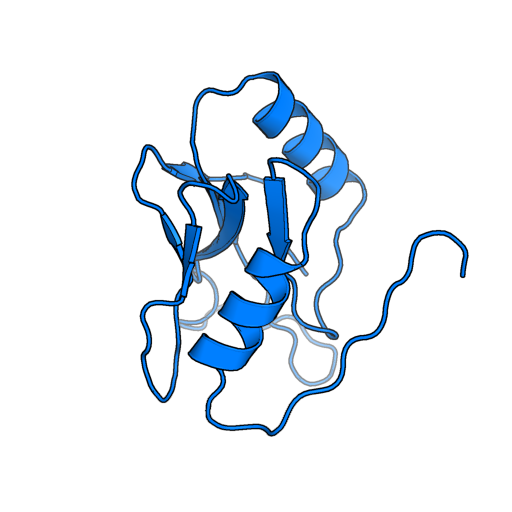 6.327 -4.585 -1.009 1.00 94.56 103 ASP A O 1
ATOM 857 N N . VAL A 1 104 ? 7.709 -3.775 0.572 1.00 96.31 104 VAL A N 1
ATOM 858 C CA . VAL A 1 104 ? 8.271 -2.703 -0.250 1.00 96.31 104 VAL A CA 1
ATOM 859 C C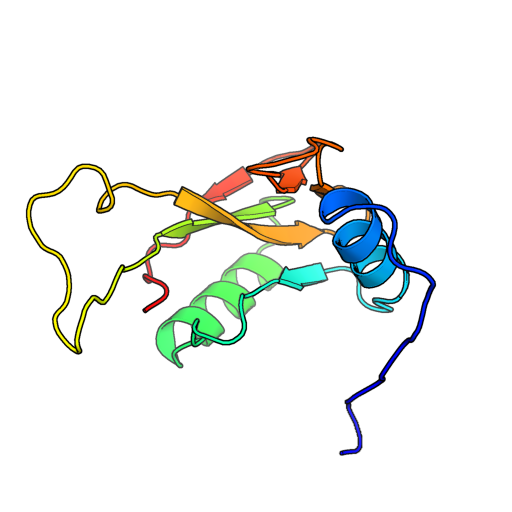 . VAL A 1 104 ? 9.786 -2.806 -0.223 1.00 96.31 104 VAL A C 1
ATOM 861 O O . VAL A 1 104 ? 10.407 -2.632 0.823 1.00 96.31 104 VAL A O 1
ATOM 864 N N . ASN A 1 105 ? 10.383 -3.048 -1.387 1.00 95.69 105 ASN A N 1
ATOM 865 C CA . ASN A 1 105 ? 11.825 -3.000 -1.572 1.00 95.69 105 ASN A CA 1
ATOM 866 C C . ASN A 1 105 ? 12.274 -1.545 -1.765 1.00 95.69 105 ASN A C 1
ATOM 868 O O . ASN A 1 105 ? 12.364 -1.048 -2.887 1.00 95.69 105 ASN A O 1
ATOM 872 N N . GLY A 1 106 ? 12.481 -0.840 -0.656 1.00 95.38 106 GLY A N 1
ATOM 873 C CA . GLY A 1 106 ? 12.856 0.568 -0.667 1.00 95.38 106 GLY A CA 1
ATOM 874 C C . GLY A 1 106 ? 12.607 1.251 0.670 1.00 95.38 106 GLY A C 1
ATOM 875 O O . GLY A 1 106 ? 12.432 0.610 1.708 1.00 95.38 106 GLY A O 1
ATOM 876 N N . ARG A 1 107 ? 12.591 2.584 0.664 1.00 97.00 107 ARG A N 1
ATOM 877 C CA . ARG A 1 107 ? 12.345 3.361 1.886 1.00 97.00 107 ARG A CA 1
ATOM 878 C C . ARG A 1 107 ? 10.855 3.384 2.184 1.00 97.00 107 ARG A C 1
ATOM 880 O O . ARG A 1 107 ? 10.061 3.720 1.316 1.00 97.00 107 ARG A O 1
ATOM 887 N N . THR A 1 108 ? 10.469 3.146 3.431 1.00 97.62 108 THR A N 1
ATOM 888 C CA . THR A 1 108 ? 9.064 3.252 3.854 1.00 97.62 108 THR A CA 1
ATOM 889 C C . THR A 1 108 ? 8.833 4.447 4.771 1.00 97.62 108 THR A C 1
ATOM 891 O O . THR A 1 108 ? 9.651 4.716 5.651 1.00 97.62 108 THR A O 1
ATOM 894 N N . GLY A 1 109 ? 7.713 5.145 4.595 1.00 96.81 109 GLY A N 1
ATOM 895 C CA . GLY A 1 109 ? 7.235 6.207 5.482 1.00 96.81 109 GLY A CA 1
ATOM 896 C C . GLY A 1 109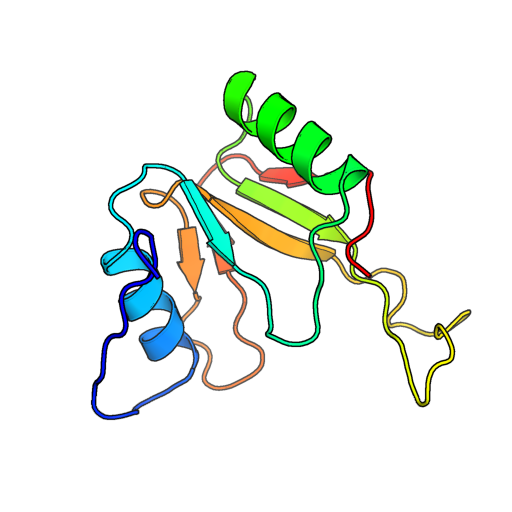 ? 5.973 5.798 6.245 1.00 96.81 109 GLY A C 1
ATOM 897 O O . GLY A 1 109 ? 5.396 4.741 6.001 1.00 96.81 109 GLY A O 1
ATOM 898 N N . LYS A 1 110 ? 5.510 6.648 7.164 1.00 96.94 110 LYS A N 1
ATOM 899 C CA . LYS A 1 110 ? 4.218 6.482 7.849 1.00 96.94 110 LYS A CA 1
ATOM 900 C C . LYS A 1 110 ? 3.353 7.710 7.606 1.00 96.94 110 LYS A C 1
ATOM 902 O O . LYS A 1 110 ? 3.829 8.826 7.812 1.00 96.94 110 LYS A O 1
ATOM 907 N N . LEU A 1 111 ? 2.105 7.501 7.201 1.00 95.94 111 LEU A N 1
ATOM 908 C CA . LEU A 1 111 ? 1.103 8.564 7.161 1.00 95.94 111 LEU A CA 1
ATOM 909 C C . LEU A 1 111 ? 0.514 8.771 8.561 1.00 95.94 111 LEU A C 1
ATOM 911 O O . LEU A 1 111 ? 0.422 7.845 9.371 1.00 95.94 111 LEU A O 1
ATOM 915 N N . LYS A 1 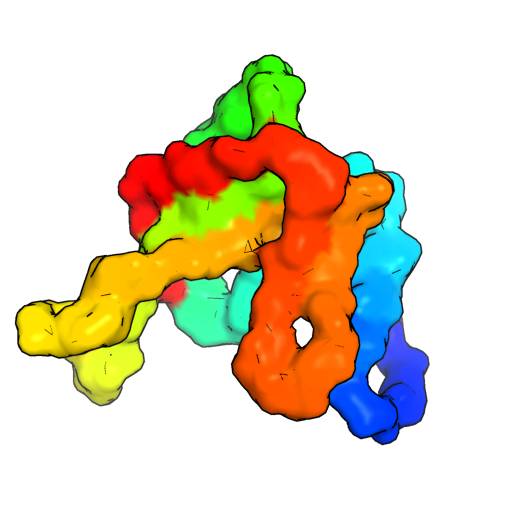112 ? 0.149 10.010 8.870 1.00 94.75 112 LYS A N 1
ATOM 916 C CA . LYS A 1 112 ? -0.397 10.427 10.164 1.00 94.75 112 LYS A CA 1
ATOM 917 C C . LYS A 1 112 ? -1.896 10.169 10.235 1.00 94.75 112 LYS A C 1
ATOM 919 O O . LYS A 1 112 ? -2.397 9.757 11.289 1.00 94.75 112 LYS A O 1
ATOM 924 N N . THR A 1 113 ? -2.603 10.412 9.133 1.00 94.00 113 THR A N 1
ATOM 925 C CA . THR A 1 113 ? -4.046 10.211 9.039 1.00 94.00 113 THR A CA 1
ATOM 926 C C . THR A 1 113 ? -4.357 8.723 9.075 1.00 94.00 113 THR A C 1
ATOM 928 O O . THR A 1 113 ? -3.677 7.896 8.469 1.00 94.00 113 THR A O 1
ATOM 931 N N . ARG A 1 114 ? -5.381 8.372 9.850 1.00 90.25 114 ARG A N 1
ATOM 932 C CA . ARG A 1 114 ? -5.828 6.991 9.996 1.00 90.25 114 ARG A CA 1
ATOM 933 C C . ARG A 1 114 ? -6.821 6.634 8.894 1.00 90.25 114 ARG A C 1
ATOM 935 O O . ARG A 1 114 ? -7.611 7.485 8.496 1.00 90.25 114 ARG A O 1
ATOM 942 N N . LEU A 1 115 ? -6.807 5.370 8.505 1.00 88.31 115 LEU A N 1
ATOM 943 C CA . LEU A 1 115 ? -7.799 4.759 7.634 1.00 88.31 115 LEU A CA 1
ATOM 944 C C . LEU A 1 115 ? -8.941 4.220 8.509 1.00 88.31 115 LEU A C 1
ATOM 946 O O . LEU A 1 115 ? -8.638 3.386 9.364 1.00 88.31 115 LEU A O 1
ATOM 950 N N . PRO A 1 116 ? -10.163 4.773 8.430 1.00 85.06 116 PRO A N 1
ATOM 951 C CA . PRO A 1 116 ? -11.322 4.242 9.136 1.00 85.06 116 PRO A CA 1
ATOM 952 C C . PRO A 1 116 ? -11.702 2.842 8.659 1.00 85.06 116 PRO A C 1
ATOM 954 O O . PRO A 1 116 ? -11.431 2.531 7.477 1.00 85.06 116 PRO A O 1
#

Radius of gyration: 14.82 Å; chains: 1; bounding box: 34×35×41 Å